Protein AF-A0A483AFR2-F1 (afdb_monomer_lite)

Radius of gyration: 16.69 Å; chains: 1; bounding box: 40×36×45 Å

Structure (mmCIF, N/CA/C/O backbone):
data_AF-A0A483AFR2-F1
#
_entry.id   AF-A0A483AFR2-F1
#
loop_
_atom_site.group_PDB
_atom_site.id
_atom_site.type_symbol
_atom_site.label_atom_id
_atom_site.label_alt_id
_atom_site.label_comp_id
_atom_site.label_asym_id
_atom_site.label_entity_id
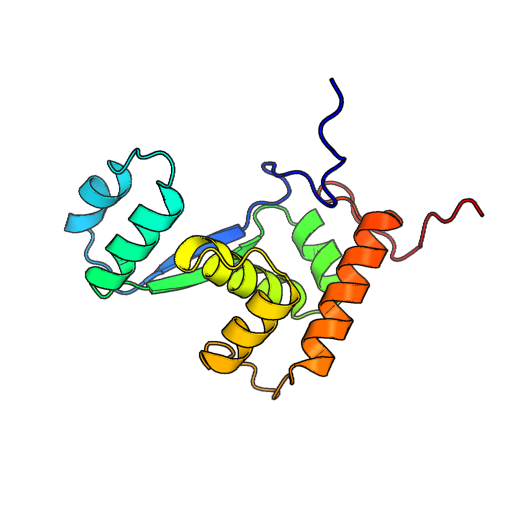_atom_site.label_seq_id
_atom_site.pdbx_PDB_ins_code
_atom_site.Cartn_x
_atom_site.Cartn_y
_atom_site.Cartn_z
_atom_site.occupancy
_atom_site.B_iso_or_equiv
_atom_site.auth_seq_id
_atom_site.auth_comp_id
_atom_site.auth_asym_id
_atom_site.auth_atom_id
_atom_site.pdbx_PDB_model_num
ATOM 1 N N . MET A 1 1 ? -7.880 23.385 -16.527 1.00 39.41 1 MET A N 1
ATOM 2 C CA . MET A 1 1 ? -7.734 23.044 -15.094 1.00 39.41 1 MET A CA 1
ATOM 3 C C . MET A 1 1 ? -6.928 21.756 -14.989 1.00 39.41 1 MET A C 1
ATOM 5 O O . MET A 1 1 ? -7.504 20.680 -14.958 1.00 39.41 1 MET A O 1
ATOM 9 N N . GLY A 1 2 ? -5.598 21.853 -15.060 1.00 33.81 2 GLY A N 1
ATOM 10 C CA . GLY A 1 2 ? -4.712 20.691 -14.982 1.00 33.81 2 GLY A CA 1
ATOM 11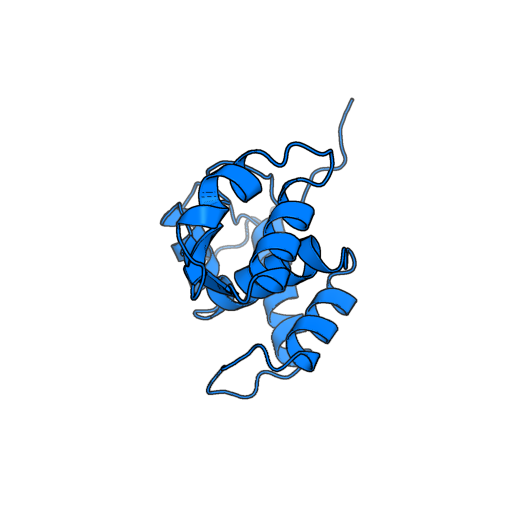 C C . GLY A 1 2 ? -4.272 20.487 -13.541 1.00 33.81 2 GLY A C 1
ATOM 12 O O . GLY A 1 2 ? -3.477 21.273 -13.030 1.00 33.81 2 GLY A O 1
ATOM 13 N N . SER A 1 3 ? -4.793 19.463 -12.867 1.00 39.00 3 SER A N 1
ATOM 14 C CA . SER A 1 3 ? -4.127 18.948 -11.670 1.00 39.00 3 SER A CA 1
ATOM 15 C C . SER A 1 3 ? -2.684 18.602 -12.039 1.00 39.00 3 SER A C 1
ATOM 17 O O . SER A 1 3 ? -2.443 18.111 -13.144 1.00 39.00 3 SER A O 1
ATOM 19 N N . LYS A 1 4 ? -1.723 18.852 -11.137 1.00 41.16 4 LYS A N 1
ATOM 20 C CA . LYS A 1 4 ? -0.347 18.371 -11.330 1.00 41.16 4 LYS A CA 1
ATOM 21 C C . LYS A 1 4 ? -0.426 16.884 -11.697 1.00 41.16 4 LYS A C 1
ATOM 23 O O . LYS A 1 4 ? -1.114 16.164 -10.970 1.00 41.16 4 LYS A O 1
ATOM 28 N N . PRO A 1 5 ? 0.192 16.436 -12.803 1.00 40.84 5 PRO A N 1
ATOM 29 C CA . PRO A 1 5 ? 0.161 15.030 -13.163 1.00 40.84 5 PRO A CA 1
ATOM 30 C C . PRO A 1 5 ? 0.675 14.221 -11.973 1.00 40.84 5 PRO A C 1
ATOM 32 O O . PRO A 1 5 ? 1.770 14.459 -11.461 1.00 40.84 5 PRO A O 1
ATOM 35 N N . THR A 1 6 ? -0.169 13.332 -11.462 1.00 55.72 6 THR A N 1
ATOM 36 C CA . THR A 1 6 ? 0.227 12.369 -10.442 1.00 55.72 6 THR A CA 1
ATOM 37 C C . THR A 1 6 ? 1.088 11.308 -11.110 1.00 55.72 6 THR A C 1
ATOM 39 O O . THR A 1 6 ? 0.739 10.830 -12.184 1.00 55.72 6 THR A O 1
ATOM 42 N N . LEU A 1 7 ? 2.213 10.951 -10.480 1.00 62.31 7 LEU A N 1
ATOM 43 C CA . LEU A 1 7 ? 3.137 9.929 -10.989 1.00 62.31 7 LEU A CA 1
ATOM 44 C C . LEU A 1 7 ? 2.388 8.634 -11.344 1.00 62.31 7 LEU A C 1
ATOM 46 O O . LEU A 1 7 ? 2.602 8.075 -12.408 1.00 62.31 7 LEU A O 1
ATOM 50 N N . LEU A 1 8 ? 1.438 8.212 -10.505 1.00 72.56 8 LEU A N 1
ATOM 51 C CA . LEU A 1 8 ? 0.543 7.092 -10.779 1.00 72.56 8 LEU A CA 1
ATOM 52 C C . LEU A 1 8 ? -0.883 7.462 -10.347 1.00 72.56 8 LEU A C 1
ATOM 54 O O . LEU A 1 8 ? -1.090 7.927 -9.225 1.00 72.56 8 LEU A O 1
ATOM 58 N N . ASN A 1 9 ? -1.866 7.276 -11.229 1.00 75.31 9 ASN A N 1
ATOM 59 C CA . ASN A 1 9 ? -3.259 7.628 -10.946 1.00 75.31 9 ASN A CA 1
ATOM 60 C C . ASN A 1 9 ? -3.951 6.538 -10.126 1.00 75.31 9 ASN A C 1
ATOM 62 O O . ASN A 1 9 ? -3.938 5.367 -10.509 1.00 75.31 9 ASN A O 1
ATOM 66 N N . ALA A 1 10 ? -4.626 6.938 -9.046 1.00 81.56 10 ALA A N 1
ATOM 67 C CA . ALA A 1 10 ? -5.479 6.034 -8.286 1.00 81.56 10 ALA A CA 1
ATOM 68 C C . ALA A 1 10 ? -6.645 5.548 -9.161 1.00 81.56 10 ALA A C 1
ATOM 70 O O . ALA A 1 10 ? -7.438 6.341 -9.668 1.00 81.56 10 ALA A O 1
ATOM 71 N N . SER A 1 11 ? -6.740 4.235 -9.342 1.00 87.62 11 SER A N 1
ATOM 72 C CA . SER A 1 11 ? -7.796 3.570 -10.104 1.00 87.62 11 SER A CA 1
ATOM 73 C C . SER A 1 11 ? -7.952 2.120 -9.639 1.00 87.62 11 SER A C 1
ATOM 75 O O . SER A 1 11 ? -7.144 1.623 -8.855 1.00 87.62 11 SER A O 1
ATOM 77 N N . GLY A 1 12 ? -8.933 1.400 -10.192 1.00 87.94 12 GLY A N 1
ATOM 78 C CA . GLY A 1 12 ? -9.036 -0.052 -9.997 1.00 87.94 12 GLY A CA 1
ATOM 79 C C . GLY A 1 12 ? -7.783 -0.821 -10.440 1.00 87.94 12 GLY A C 1
ATOM 80 O O . GLY A 1 12 ? -7.537 -1.927 -9.971 1.00 87.94 12 GLY A O 1
ATOM 81 N N . ASN A 1 13 ? -6.945 -0.231 -11.300 1.00 91.44 13 ASN A N 1
ATOM 82 C CA . ASN A 1 13 ? -5.712 -0.865 -11.760 1.00 91.44 13 ASN A CA 1
ATOM 83 C C . ASN A 1 13 ? -4.555 -0.760 -10.759 1.00 91.44 13 ASN A C 1
ATOM 85 O O . ASN A 1 13 ? -3.570 -1.477 -10.891 1.00 91.44 13 ASN A O 1
ATOM 89 N N . THR A 1 14 ? -4.686 0.080 -9.731 1.00 92.75 14 THR A N 1
ATOM 90 C CA . THR A 1 14 ? -3.658 0.312 -8.704 1.00 92.75 14 THR A CA 1
ATOM 91 C C . THR A 1 14 ? -4.083 -0.183 -7.320 1.00 92.75 14 THR A C 1
ATOM 93 O O . THR A 1 14 ? -3.521 0.246 -6.315 1.00 92.75 14 THR A O 1
ATOM 96 N N . ASN A 1 15 ? -5.106 -1.036 -7.238 1.00 94.75 15 ASN A N 1
ATOM 97 C CA . ASN A 1 15 ? -5.682 -1.472 -5.969 1.00 94.75 15 ASN A CA 1
ATOM 98 C C . ASN A 1 15 ? -4.848 -2.561 -5.278 1.00 94.75 15 ASN A C 1
ATOM 100 O O . ASN A 1 15 ? -4.470 -3.567 -5.882 1.00 94.75 15 ASN A O 1
ATOM 104 N N . PHE A 1 16 ? -4.633 -2.376 -3.973 1.00 96.44 16 PHE A N 1
ATOM 105 C CA . PHE A 1 16 ? -4.012 -3.347 -3.072 1.00 96.44 16 PHE A CA 1
ATOM 106 C C . PHE A 1 16 ? -5.079 -3.934 -2.151 1.00 96.44 16 PHE A C 1
ATOM 108 O O . PHE A 1 16 ? -5.858 -3.202 -1.540 1.00 96.44 16 PHE A O 1
ATOM 115 N N . ILE A 1 17 ? -5.104 -5.259 -2.047 1.00 97.12 17 ILE A N 1
ATOM 116 C CA . ILE A 1 17 ? -6.067 -6.009 -1.247 1.00 97.12 17 ILE A CA 1
ATOM 117 C C . ILE A 1 17 ? -5.371 -6.495 0.020 1.00 97.12 17 ILE A C 1
ATOM 119 O O . ILE A 1 17 ? -4.331 -7.158 -0.033 1.00 97.12 17 ILE A O 1
ATOM 123 N N . PHE A 1 18 ? -5.995 -6.204 1.158 1.00 96.75 18 PHE A N 1
ATOM 124 C CA . PHE A 1 18 ? -5.552 -6.621 2.482 1.00 96.75 18 PHE A CA 1
ATOM 125 C C . PHE A 1 18 ? -6.609 -7.521 3.123 1.00 96.75 18 PHE A C 1
ATOM 127 O O . PHE A 1 18 ? -7.810 -7.305 2.955 1.00 96.75 18 PHE A O 1
ATOM 134 N N . LYS A 1 19 ? -6.162 -8.525 3.875 1.00 96.56 19 LYS A N 1
ATOM 135 C CA . LYS A 1 19 ? -7.009 -9.335 4.753 1.00 96.56 19 LYS A CA 1
ATOM 136 C C . LYS A 1 19 ? -7.031 -8.713 6.141 1.00 96.56 19 LYS A C 1
ATOM 138 O O . LYS A 1 19 ? -5.981 -8.369 6.678 1.00 96.56 19 LYS A O 1
ATOM 143 N N . VAL A 1 20 ? -8.214 -8.642 6.741 1.00 95.75 20 VAL A N 1
ATOM 144 C CA . VAL A 1 20 ? -8.346 -8.335 8.167 1.00 95.75 20 VAL A CA 1
ATOM 145 C C . VAL A 1 20 ? -8.130 -9.625 8.958 1.00 95.75 20 VAL A C 1
ATOM 147 O O . VAL A 1 20 ? -8.777 -10.637 8.684 1.00 95.75 20 VAL A O 1
ATOM 150 N N . LYS A 1 21 ? -7.205 -9.605 9.916 1.00 95.56 21 LYS A N 1
ATOM 151 C CA . LYS A 1 21 ? -6.883 -10.730 10.805 1.00 95.56 21 LYS A CA 1
ATOM 152 C C . LYS A 1 21 ? -7.289 -10.408 12.233 1.00 95.56 21 LYS A C 1
ATOM 154 O O . LYS A 1 21 ? -7.338 -9.240 12.601 1.00 95.56 21 LYS A O 1
ATOM 159 N N . ASN A 1 22 ? -7.560 -11.447 13.023 1.00 95.69 22 ASN A N 1
ATOM 160 C CA . ASN A 1 22 ? -7.810 -11.357 14.467 1.00 95.69 22 ASN A CA 1
ATOM 161 C C . ASN A 1 22 ? -8.931 -10.378 14.867 1.00 95.69 22 ASN A C 1
ATOM 163 O O . ASN A 1 22 ? -8.902 -9.812 15.954 1.00 95.69 22 ASN A O 1
ATOM 167 N N . LEU A 1 23 ? -9.927 -10.181 13.997 1.00 96.25 23 LEU A N 1
ATOM 168 C CA . LEU A 1 23 ? -11.066 -9.305 14.257 1.00 96.25 23 LEU A CA 1
ATOM 169 C C . LEU A 1 23 ? -12.363 -10.127 14.349 1.00 96.25 23 LEU A C 1
ATOM 171 O O . LEU A 1 23 ? -12.732 -10.780 13.370 1.00 96.25 23 LEU A O 1
ATOM 175 N N . PRO A 1 24 ? -13.090 -10.077 15.479 1.00 94.12 24 PRO A N 1
ATOM 176 C CA . PRO A 1 24 ? -14.405 -10.702 15.592 1.00 94.12 24 PRO A CA 1
ATOM 177 C C . PRO A 1 24 ? -15.417 -10.114 14.596 1.00 94.12 24 PRO A C 1
ATOM 179 O O . PRO A 1 24 ? -15.552 -8.893 14.488 1.00 94.12 24 PRO A O 1
ATOM 182 N N . SER A 1 25 ? -16.188 -10.975 13.923 1.00 93.75 25 SER A N 1
ATOM 183 C CA . SER A 1 25 ? -17.145 -10.577 12.874 1.00 93.75 25 SER A CA 1
ATOM 184 C C . SER A 1 25 ? -18.217 -9.589 13.346 1.00 93.75 25 SER A C 1
ATOM 186 O O . SER A 1 25 ? -18.666 -8.762 12.558 1.00 93.75 25 SER A O 1
ATOM 188 N N . LYS A 1 26 ? -18.571 -9.606 14.639 1.00 96.44 26 LYS A N 1
ATOM 189 C CA . LYS A 1 26 ? -19.536 -8.672 15.249 1.00 96.44 26 LYS A CA 1
ATOM 190 C C . LYS A 1 26 ? -19.180 -7.186 15.080 1.00 96.44 26 LYS A C 1
ATOM 192 O O . LYS A 1 26 ? -20.052 -6.345 15.234 1.00 96.44 26 LYS A O 1
ATOM 197 N N . TYR A 1 27 ? -17.917 -6.860 14.789 1.00 96.69 27 TYR A N 1
ATOM 198 C CA . TYR A 1 27 ? -17.464 -5.479 14.589 1.00 96.69 27 TYR A CA 1
ATOM 199 C C . TYR A 1 27 ? -17.476 -5.027 13.120 1.00 96.69 27 TYR A C 1
ATOM 201 O O . TYR A 1 27 ? -17.217 -3.855 12.848 1.00 96.69 27 TYR A O 1
ATOM 209 N N . LEU A 1 28 ? -17.745 -5.925 12.163 1.00 95.00 28 LEU A N 1
ATOM 210 C CA . LEU A 1 28 ? -17.627 -5.621 10.732 1.00 95.00 28 LEU A CA 1
ATOM 211 C C . LEU A 1 28 ? -18.589 -4.516 10.291 1.00 95.00 28 LEU A C 1
ATOM 213 O O . LEU A 1 28 ? -18.157 -3.583 9.617 1.00 95.00 28 LEU A O 1
ATOM 217 N N . ASP A 1 29 ? -19.857 -4.589 10.696 1.00 97.06 29 ASP A N 1
ATOM 218 C CA . ASP A 1 29 ? -20.868 -3.605 10.296 1.00 97.06 29 ASP A CA 1
ATOM 219 C C . ASP A 1 29 ? -20.566 -2.221 10.877 1.00 97.06 29 ASP A C 1
ATOM 221 O O . ASP A 1 29 ? -20.607 -1.227 10.153 1.00 97.06 29 ASP A O 1
ATOM 225 N N . GLU A 1 30 ? -20.156 -2.154 12.149 1.00 97.12 30 GLU A N 1
ATOM 226 C CA . GLU A 1 30 ? -19.744 -0.905 12.804 1.00 97.12 30 GLU A CA 1
ATOM 227 C C . GLU A 1 30 ? -18.564 -0.250 12.069 1.00 97.12 30 GLU A C 1
ATOM 229 O O . GLU A 1 30 ? -18.587 0.948 11.784 1.00 97.12 30 GLU A O 1
ATOM 234 N N . ILE A 1 31 ? -17.537 -1.030 11.718 1.00 97.75 31 ILE A N 1
ATOM 235 C CA . ILE A 1 31 ? -16.370 -0.525 10.984 1.00 97.75 31 ILE A CA 1
ATOM 236 C C . ILE A 1 31 ? -16.776 -0.082 9.571 1.00 97.75 31 ILE A C 1
ATOM 238 O O . ILE A 1 31 ? -16.380 0.992 9.114 1.00 97.75 31 ILE A O 1
ATOM 242 N N . ASN A 1 32 ? -17.585 -0.876 8.867 1.00 96.81 32 ASN A N 1
ATOM 243 C CA . ASN A 1 32 ? -18.020 -0.571 7.504 1.00 96.81 32 ASN A CA 1
ATOM 244 C C . ASN A 1 32 ? -18.953 0.643 7.427 1.00 96.81 32 ASN A C 1
ATOM 246 O O . ASN A 1 32 ? -18.957 1.328 6.400 1.00 96.81 32 ASN A O 1
ATOM 250 N N . ALA A 1 33 ? -19.673 0.954 8.505 1.00 97.94 33 ALA A N 1
ATOM 251 C CA . ALA A 1 33 ? -20.513 2.140 8.617 1.00 97.94 33 ALA A CA 1
ATOM 252 C C . ALA A 1 33 ? -19.712 3.454 8.724 1.00 97.94 33 ALA A C 1
ATOM 254 O O . ALA A 1 33 ? -20.257 4.527 8.465 1.00 97.94 33 ALA A O 1
ATOM 255 N N . ILE A 1 34 ? -18.411 3.409 9.046 1.00 98.19 34 ILE A N 1
ATOM 256 C CA . ILE A 1 34 ? -17.563 4.608 9.130 1.00 98.19 34 ILE A CA 1
ATOM 257 C C . ILE A 1 34 ? -17.483 5.293 7.755 1.00 98.19 34 ILE A C 1
ATOM 259 O O . ILE A 1 34 ? -16.898 4.749 6.809 1.00 98.19 34 ILE A O 1
ATOM 263 N N . ASN A 1 35 ? -18.032 6.509 7.659 1.00 97.56 35 ASN A N 1
ATOM 264 C CA . ASN A 1 35 ? -18.120 7.306 6.430 1.00 97.56 35 ASN A CA 1
ATOM 265 C C . ASN A 1 35 ? -17.665 8.765 6.638 1.00 97.56 35 ASN A C 1
ATOM 267 O O . ASN A 1 35 ? -18.400 9.717 6.390 1.00 97.56 35 ASN A O 1
ATOM 271 N N . THR A 1 36 ? -16.442 8.946 7.132 1.00 96.62 36 THR A N 1
ATOM 272 C CA . THR A 1 36 ? -15.816 10.264 7.320 1.00 96.62 36 THR A CA 1
ATOM 273 C C . THR A 1 36 ? -14.977 10.668 6.100 1.00 96.62 36 THR A C 1
ATOM 275 O O . THR A 1 36 ? -14.687 9.856 5.214 1.00 96.62 36 THR A O 1
ATOM 278 N N . ARG A 1 37 ? -14.476 11.914 6.080 1.00 95.06 37 ARG A N 1
ATOM 279 C CA . ARG A 1 37 ? -13.503 12.373 5.066 1.00 95.06 37 ARG A CA 1
ATOM 280 C C . ARG A 1 37 ? -12.231 11.515 5.036 1.00 95.06 37 ARG A C 1
ATOM 282 O O . ARG A 1 37 ? -11.580 11.407 4.001 1.00 95.06 37 ARG A O 1
ATOM 289 N N . THR A 1 38 ? -11.872 10.904 6.163 1.00 93.06 38 THR A N 1
ATOM 290 C CA . THR A 1 38 ? -10.688 10.056 6.332 1.00 93.06 38 THR A CA 1
ATOM 291 C C . THR A 1 38 ? -11.035 8.582 6.507 1.00 93.06 38 THR A C 1
ATOM 293 O O . THR A 1 38 ? -10.184 7.839 6.982 1.00 93.06 38 THR A O 1
ATOM 296 N N . LYS A 1 39 ? -12.219 8.135 6.056 1.00 95.12 39 LYS A N 1
ATOM 297 C CA . LYS A 1 39 ? -12.802 6.808 6.337 1.00 95.12 39 LYS A CA 1
ATOM 298 C C . LYS A 1 39 ? -11.832 5.626 6.337 1.00 95.12 39 LYS A C 1
ATOM 300 O O . LYS A 1 39 ? -11.941 4.771 7.200 1.00 95.12 39 LYS A O 1
ATOM 305 N N . LEU A 1 40 ? -10.881 5.560 5.401 1.00 92.94 40 LEU A N 1
ATOM 306 C CA . LEU A 1 40 ? -9.895 4.475 5.365 1.00 92.94 40 LEU A CA 1
ATOM 307 C C . LEU A 1 40 ? -9.011 4.458 6.615 1.00 92.94 40 LEU A C 1
ATOM 309 O O . LEU A 1 40 ? -8.860 3.411 7.227 1.00 92.94 40 LEU A O 1
ATOM 313 N N . LYS A 1 41 ? -8.486 5.616 7.027 1.00 93.69 41 LYS A N 1
ATOM 314 C CA . LYS A 1 41 ? -7.704 5.745 8.260 1.00 93.69 41 LYS A CA 1
ATOM 315 C C . LYS A 1 41 ? -8.536 5.320 9.464 1.00 93.69 41 LYS A C 1
ATOM 317 O O . LYS A 1 41 ? -8.112 4.465 10.228 1.00 93.69 41 LYS A O 1
ATOM 322 N N . ASP A 1 42 ? -9.732 5.880 9.582 1.00 96.38 42 ASP A N 1
ATOM 323 C CA . ASP A 1 42 ? -10.611 5.668 10.729 1.00 96.38 42 ASP A CA 1
ATOM 324 C C . ASP A 1 42 ? -11.015 4.186 10.859 1.00 96.38 42 ASP A C 1
ATOM 326 O O . ASP A 1 42 ? -11.026 3.633 11.958 1.00 96.38 42 ASP A O 1
ATOM 330 N N . ARG A 1 43 ? -11.267 3.509 9.728 1.00 97.38 43 ARG A N 1
ATOM 331 C CA . ARG A 1 43 ? -11.514 2.060 9.679 1.00 97.38 43 ARG A CA 1
ATOM 332 C C . ARG A 1 43 ? -10.295 1.256 10.117 1.00 97.38 43 ARG A C 1
ATOM 334 O O . ARG A 1 43 ? -10.442 0.356 10.936 1.00 97.38 43 ARG A O 1
ATOM 341 N N . ILE A 1 44 ? -9.105 1.582 9.608 1.00 95.56 44 ILE A N 1
ATOM 342 C CA . ILE A 1 44 ? -7.860 0.884 9.969 1.00 95.56 44 ILE A CA 1
ATOM 343 C C . ILE A 1 44 ? -7.560 1.054 11.463 1.00 95.56 44 ILE A C 1
ATOM 345 O O . ILE A 1 44 ? -7.305 0.072 12.154 1.00 95.56 44 ILE A O 1
ATOM 349 N N . GLU A 1 45 ? -7.664 2.273 11.992 1.00 95.06 45 GLU A N 1
ATOM 350 C CA . GLU A 1 45 ? -7.475 2.528 13.422 1.00 95.06 45 GLU A CA 1
ATOM 351 C C . GLU A 1 45 ? -8.482 1.763 14.280 1.00 95.06 45 GLU A C 1
ATOM 353 O O . GLU A 1 45 ? -8.117 1.237 15.331 1.00 95.06 45 GLU A O 1
ATOM 358 N N . LYS A 1 46 ? -9.750 1.687 13.856 1.00 97.12 46 LYS A N 1
ATOM 359 C CA . LYS A 1 46 ? -10.774 0.929 14.579 1.00 97.12 46 LYS A CA 1
ATOM 360 C C . LYS A 1 46 ? -10.476 -0.572 14.571 1.00 97.12 46 LYS A C 1
ATOM 362 O O . LYS A 1 46 ? -10.611 -1.198 15.618 1.00 97.12 46 LYS A O 1
ATOM 367 N N . ILE A 1 47 ? -10.019 -1.126 13.442 1.00 97.19 47 ILE A N 1
ATOM 368 C CA . ILE A 1 47 ? -9.550 -2.519 13.347 1.00 97.19 47 ILE A CA 1
ATOM 369 C C . ILE A 1 47 ? -8.435 -2.763 14.373 1.00 97.19 47 ILE A C 1
ATOM 371 O O . ILE A 1 47 ? -8.548 -3.691 15.171 1.00 97.19 47 ILE A O 1
ATOM 375 N N . TYR A 1 48 ? -7.412 -1.902 14.412 1.00 94.62 48 TYR A N 1
ATOM 376 C CA . TYR A 1 48 ? -6.273 -2.049 15.328 1.00 94.62 48 TYR A CA 1
ATOM 377 C C . TYR A 1 48 ? -6.668 -1.895 16.802 1.00 94.62 48 TYR A C 1
ATOM 379 O O . TYR A 1 48 ? -6.248 -2.688 17.641 1.00 94.62 48 TYR A O 1
ATOM 387 N N . LYS A 1 49 ? -7.537 -0.929 17.128 1.00 96.00 49 LYS A N 1
ATOM 388 C CA . LYS A 1 49 ? -8.069 -0.729 18.491 1.00 96.00 49 LYS A CA 1
ATOM 389 C C . LYS A 1 49 ? -8.847 -1.938 19.014 1.00 96.00 49 LYS A C 1
ATOM 391 O O . LYS A 1 49 ? -8.904 -2.143 20.220 1.00 96.00 49 LYS A O 1
ATOM 396 N N . LEU A 1 50 ? -9.448 -2.722 18.121 1.00 96.75 50 LEU A N 1
ATOM 397 C CA . LEU A 1 50 ? -10.189 -3.941 18.453 1.00 96.75 50 LEU A CA 1
ATOM 398 C C . LEU A 1 50 ? -9.311 -5.206 18.429 1.00 96.75 50 LEU A C 1
ATOM 400 O O . LEU A 1 50 ? -9.842 -6.312 18.486 1.00 96.75 50 LEU A O 1
ATOM 404 N N . GLY A 1 51 ? -7.984 -5.053 18.338 1.00 94.44 51 GLY A N 1
ATOM 405 C CA . GLY A 1 51 ? -7.024 -6.161 18.302 1.00 94.44 51 GLY A CA 1
ATOM 406 C C . GLY A 1 51 ? -6.876 -6.831 16.933 1.00 94.44 51 GLY A C 1
ATOM 407 O O . GLY A 1 51 ? -6.126 -7.798 16.801 1.00 94.44 51 GLY A O 1
ATOM 408 N N . GLY A 1 52 ? -7.566 -6.320 15.910 1.00 96.00 52 GLY A N 1
ATOM 409 C CA . GLY A 1 52 ? -7.413 -6.782 14.540 1.00 96.00 52 GLY A CA 1
ATOM 410 C C . GLY A 1 52 ? -6.143 -6.241 13.882 1.00 96.00 52 GLY A C 1
ATOM 411 O O . GLY A 1 52 ? -5.541 -5.274 14.339 1.00 96.00 52 GLY A O 1
ATOM 412 N N . GLY A 1 53 ? -5.753 -6.842 12.763 1.00 93.81 53 GLY A N 1
ATOM 413 C CA . GLY A 1 53 ? -4.600 -6.423 11.964 1.00 93.81 53 GLY A CA 1
ATOM 414 C C . GLY A 1 53 ? -4.891 -6.465 10.470 1.00 93.81 53 GLY A C 1
ATOM 415 O O . GLY A 1 53 ? -5.841 -7.120 10.037 1.00 93.81 53 GLY A O 1
ATOM 416 N N . LEU A 1 54 ? -4.067 -5.776 9.680 1.00 94.31 54 LEU A N 1
ATOM 417 C CA . LEU A 1 54 ? -4.080 -5.880 8.225 1.00 94.31 54 LEU A CA 1
ATOM 418 C C . LEU A 1 54 ? -2.893 -6.709 7.752 1.00 94.31 54 LEU A C 1
ATOM 420 O O . LEU A 1 54 ? -1.753 -6.442 8.117 1.00 94.31 54 LEU A O 1
ATOM 424 N N . GLU A 1 55 ? -3.174 -7.682 6.897 1.00 93.94 55 GLU A N 1
ATOM 425 C CA . GLU A 1 55 ? -2.174 -8.505 6.226 1.00 93.94 55 GLU A CA 1
ATOM 426 C C . GLU A 1 55 ? -2.291 -8.278 4.721 1.00 93.94 55 GLU A C 1
ATOM 428 O O . GLU A 1 55 ? -3.384 -8.404 4.158 1.00 93.94 55 GLU A O 1
ATOM 433 N N . PHE A 1 56 ? -1.188 -7.926 4.060 1.00 95.12 56 PHE A N 1
ATOM 434 C CA . PHE A 1 56 ? -1.184 -7.814 2.605 1.00 95.12 56 PHE A CA 1
ATOM 435 C C . PHE A 1 56 ? -1.534 -9.167 1.979 1.00 95.12 56 PHE A C 1
ATOM 437 O O . PHE A 1 56 ? -0.971 -10.195 2.343 1.00 95.12 56 PHE A O 1
ATOM 444 N N . PHE A 1 57 ? -2.495 -9.169 1.052 1.00 96.50 57 PHE A N 1
ATOM 445 C CA . PHE A 1 57 ? -2.926 -10.389 0.378 1.00 96.50 57 PHE A CA 1
ATOM 446 C C . PHE A 1 57 ? -2.459 -10.431 -1.071 1.00 96.50 57 PHE A C 1
ATOM 448 O O . PHE A 1 57 ? -1.780 -11.375 -1.468 1.00 96.50 57 PHE A O 1
ATOM 455 N N . LYS A 1 58 ? -2.852 -9.437 -1.872 1.00 96.75 58 LYS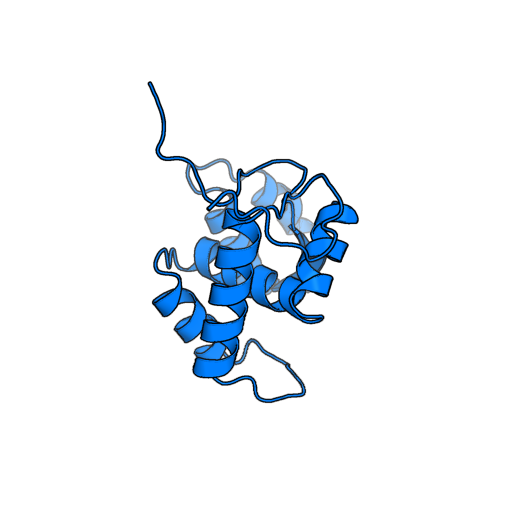 A N 1
ATOM 456 C CA . LYS A 1 58 ? -2.465 -9.342 -3.282 1.00 96.75 58 LYS A CA 1
ATOM 457 C C . LYS A 1 58 ? -2.731 -7.954 -3.847 1.00 96.75 58 LYS A C 1
ATOM 459 O O . LYS A 1 58 ? -3.475 -7.165 -3.273 1.00 96.75 58 LYS A O 1
ATOM 464 N N . ILE A 1 59 ? -2.175 -7.694 -5.021 1.00 97.25 59 ILE A N 1
ATOM 465 C CA . ILE A 1 59 ? -2.612 -6.598 -5.889 1.00 97.25 59 ILE A CA 1
ATOM 466 C C . ILE A 1 59 ? -3.804 -7.098 -6.712 1.00 97.25 59 ILE A C 1
ATOM 468 O O . ILE A 1 59 ? -3.837 -8.265 -7.099 1.00 97.25 59 ILE A O 1
ATOM 472 N N . GLU A 1 60 ? -4.804 -6.245 -6.936 1.00 96.19 60 GLU A N 1
ATOM 473 C CA . GLU A 1 60 ? -6.039 -6.632 -7.631 1.00 96.19 60 GLU A CA 1
ATOM 474 C C . GLU A 1 60 ? -5.802 -6.984 -9.106 1.00 96.19 60 GLU A C 1
ATOM 476 O O . GLU A 1 60 ? -6.394 -7.937 -9.610 1.00 96.19 60 GLU A O 1
ATOM 481 N N . ARG A 1 61 ? -4.928 -6.238 -9.795 1.00 96.62 61 ARG A N 1
ATOM 482 C CA . ARG A 1 61 ? -4.571 -6.485 -11.198 1.00 96.62 61 ARG A CA 1
ATOM 483 C C . ARG A 1 61 ? -3.234 -7.197 -11.341 1.00 96.62 61 ARG A C 1
ATOM 485 O O . ARG A 1 61 ? -2.209 -6.712 -10.862 1.00 96.62 61 ARG A O 1
ATOM 492 N N . ASP A 1 62 ? -3.237 -8.268 -12.127 1.00 96.81 62 ASP A N 1
ATOM 493 C CA . ASP A 1 62 ? -2.032 -9.039 -12.440 1.00 96.81 62 ASP A CA 1
ATOM 494 C C . ASP A 1 62 ? -0.995 -8.229 -13.227 1.00 96.81 62 ASP A C 1
ATOM 496 O O . ASP A 1 62 ? 0.200 -8.440 -13.052 1.00 96.81 62 ASP A O 1
ATOM 500 N N . THR A 1 63 ? -1.419 -7.269 -14.057 1.00 96.81 63 THR A N 1
ATOM 501 C CA . THR A 1 63 ? -0.506 -6.369 -14.785 1.00 96.81 63 THR A CA 1
ATOM 502 C C . THR A 1 63 ? 0.291 -5.486 -13.834 1.00 96.81 63 THR A C 1
ATOM 504 O O . THR A 1 63 ? 1.511 -5.420 -13.935 1.00 96.81 63 THR A O 1
ATOM 507 N N . MET A 1 64 ? -0.381 -4.863 -12.864 1.00 96.81 64 MET A N 1
ATOM 508 C CA . MET A 1 64 ? 0.266 -4.035 -11.848 1.00 96.81 64 MET A CA 1
ATOM 509 C C . MET A 1 64 ? 1.190 -4.875 -10.963 1.00 96.81 64 MET A C 1
ATOM 511 O O . MET A 1 64 ? 2.307 -4.453 -10.669 1.00 96.81 64 MET A O 1
ATOM 515 N N . ARG A 1 65 ? 0.753 -6.085 -10.582 1.00 97.38 65 ARG A N 1
ATOM 516 C CA . ARG A 1 65 ? 1.582 -7.049 -9.847 1.00 97.38 65 ARG A CA 1
ATOM 517 C C . ARG A 1 65 ? 2.856 -7.387 -10.618 1.00 97.38 65 ARG A C 1
ATOM 519 O O . ARG A 1 65 ? 3.943 -7.172 -10.093 1.00 97.38 65 ARG A O 1
ATOM 526 N N . TYR A 1 66 ? 2.705 -7.834 -11.863 1.00 97.56 66 TYR A N 1
ATOM 527 C CA . TYR A 1 66 ? 3.808 -8.190 -12.752 1.00 97.56 66 TYR A CA 1
ATOM 528 C C . TYR A 1 66 ? 4.793 -7.032 -12.918 1.00 97.56 66 TYR A C 1
ATOM 530 O O . TYR A 1 66 ? 5.994 -7.224 -12.764 1.00 97.56 66 TYR A O 1
ATOM 538 N N . ASN A 1 67 ? 4.300 -5.818 -13.172 1.00 97.00 67 ASN A N 1
ATOM 539 C CA . ASN A 1 67 ? 5.175 -4.674 -13.393 1.00 97.00 67 ASN A CA 1
ATOM 540 C C . ASN A 1 67 ? 5.967 -4.298 -12.134 1.00 97.00 67 ASN A C 1
ATOM 542 O O . ASN A 1 67 ? 7.139 -3.946 -12.239 1.00 97.00 67 ASN A O 1
ATOM 546 N N . LEU A 1 68 ? 5.350 -4.359 -10.946 1.00 96.94 68 LEU A N 1
ATOM 547 C CA . LEU A 1 68 ? 6.068 -4.125 -9.691 1.00 96.94 68 LEU A CA 1
ATOM 548 C C . LEU A 1 68 ? 7.134 -5.201 -9.453 1.00 96.94 68 LEU A C 1
ATOM 550 O O . LEU A 1 68 ? 8.262 -4.858 -9.111 1.00 96.94 68 LEU A O 1
ATOM 554 N N . GLU A 1 69 ? 6.799 -6.471 -9.686 1.00 96.62 69 GLU A N 1
ATOM 555 C CA . GLU A 1 69 ? 7.733 -7.596 -9.540 1.00 96.62 69 GLU A CA 1
ATOM 556 C C . GLU A 1 69 ? 8.887 -7.554 -10.546 1.00 96.62 69 GLU A C 1
ATOM 558 O O . GLU A 1 69 ? 9.984 -8.010 -10.232 1.00 96.62 69 GLU A O 1
ATOM 563 N N . LEU A 1 70 ? 8.668 -6.964 -11.726 1.00 96.00 70 LEU A N 1
ATOM 564 C CA . LEU A 1 70 ? 9.716 -6.740 -12.720 1.00 96.00 70 LEU A CA 1
ATOM 565 C C . LEU A 1 70 ? 10.762 -5.715 -12.244 1.00 96.00 70 LEU A C 1
ATOM 567 O O . LEU A 1 70 ? 11.927 -5.821 -12.618 1.00 96.00 70 LEU A O 1
ATOM 571 N N . ILE A 1 71 ? 10.371 -4.738 -11.415 1.00 94.50 71 ILE A N 1
ATOM 572 C CA . ILE A 1 71 ? 11.314 -3.798 -10.782 1.00 94.50 71 ILE A CA 1
ATOM 573 C C . ILE A 1 71 ? 12.094 -4.496 -9.666 1.00 94.50 71 ILE A C 1
ATOM 575 O O . ILE A 1 71 ? 13.312 -4.347 -9.572 1.00 94.50 71 ILE A O 1
ATOM 579 N N . ASP A 1 72 ? 11.377 -5.198 -8.790 1.00 93.69 72 ASP A N 1
ATOM 580 C CA . ASP A 1 72 ? 11.922 -5.976 -7.680 1.00 93.69 72 ASP A CA 1
ATOM 581 C C . ASP A 1 72 ? 10.850 -6.961 -7.196 1.00 93.69 72 ASP A C 1
ATOM 583 O O . ASP A 1 72 ? 9.699 -6.572 -6.986 1.00 93.69 72 ASP A O 1
ATOM 587 N N . SER A 1 73 ? 11.212 -8.223 -6.960 1.00 93.44 73 SER A N 1
ATOM 588 C CA . SER A 1 73 ? 10.248 -9.258 -6.560 1.00 93.44 73 SER A CA 1
ATOM 589 C C . SER A 1 73 ? 9.497 -8.924 -5.265 1.00 93.44 73 SER A C 1
ATOM 591 O O . SER A 1 73 ? 8.359 -9.352 -5.088 1.00 93.44 73 SER A O 1
ATOM 593 N N . ASN A 1 74 ? 10.099 -8.137 -4.366 1.00 91.50 74 ASN A N 1
ATOM 594 C CA . ASN A 1 74 ? 9.489 -7.733 -3.098 1.00 91.50 74 ASN A CA 1
ATOM 595 C C . ASN A 1 74 ? 8.721 -6.405 -3.198 1.00 91.50 74 ASN A C 1
ATOM 597 O O . ASN A 1 74 ? 8.106 -5.979 -2.220 1.00 91.50 74 ASN A O 1
ATOM 601 N N . MET A 1 75 ? 8.716 -5.740 -4.358 1.00 95.00 75 MET A N 1
ATOM 602 C CA . MET A 1 75 ? 8.085 -4.428 -4.529 1.00 95.00 75 MET A CA 1
ATOM 603 C C . MET A 1 75 ? 6.596 -4.396 -4.135 1.00 95.00 75 MET A C 1
ATOM 605 O O . MET A 1 75 ? 6.198 -3.436 -3.472 1.00 95.00 75 MET A O 1
ATOM 609 N N . PRO A 1 76 ? 5.757 -5.411 -4.442 1.00 95.50 76 PRO A N 1
ATOM 610 C CA . PRO A 1 76 ? 4.379 -5.452 -3.943 1.00 95.50 76 PRO A CA 1
ATOM 611 C C . PRO A 1 76 ? 4.272 -5.349 -2.415 1.00 95.50 76 PRO A C 1
ATOM 613 O O . PRO A 1 76 ? 3.433 -4.611 -1.901 1.00 95.50 76 PRO A O 1
ATOM 616 N N . GLU A 1 77 ? 5.142 -6.054 -1.692 1.00 93.31 77 GLU A N 1
ATOM 617 C CA . GLU A 1 77 ? 5.170 -6.076 -0.227 1.00 93.31 77 GLU A CA 1
ATOM 618 C C . GLU A 1 77 ? 5.698 -4.754 0.350 1.00 93.31 77 GLU A C 1
ATOM 620 O O . GLU A 1 77 ? 5.183 -4.247 1.346 1.00 93.31 77 GLU A O 1
ATOM 625 N N . ILE A 1 78 ? 6.700 -4.154 -0.296 1.00 92.62 78 ILE A N 1
ATOM 626 C CA . ILE A 1 78 ? 7.235 -2.844 0.096 1.00 92.62 78 ILE A CA 1
ATOM 627 C C . ILE A 1 78 ? 6.145 -1.772 -0.035 1.00 92.62 78 ILE A C 1
ATOM 629 O O . ILE A 1 78 ? 5.870 -1.036 0.916 1.00 92.62 78 ILE A O 1
ATOM 633 N N . ILE A 1 79 ? 5.476 -1.705 -1.190 1.00 94.88 79 ILE A N 1
ATOM 634 C CA . ILE A 1 79 ? 4.437 -0.701 -1.445 1.00 94.88 79 ILE A CA 1
ATOM 635 C C . ILE A 1 79 ? 3.221 -0.913 -0.540 1.00 94.88 79 ILE A C 1
ATOM 637 O O . ILE A 1 79 ? 2.650 0.067 -0.061 1.00 94.88 79 ILE A O 1
ATOM 641 N N . SER A 1 80 ? 2.848 -2.160 -0.235 1.00 94.56 80 SER A N 1
ATOM 642 C CA . SER A 1 80 ? 1.735 -2.440 0.680 1.00 94.56 80 SER A CA 1
ATOM 643 C C . SER A 1 80 ? 1.976 -1.837 2.074 1.00 94.56 80 SER A C 1
ATOM 645 O O . SER A 1 80 ? 1.079 -1.202 2.637 1.00 94.56 80 SER A O 1
ATOM 647 N N . LYS A 1 81 ? 3.206 -1.935 2.594 1.00 92.00 81 LYS A N 1
ATOM 648 C CA . LYS A 1 81 ? 3.610 -1.351 3.883 1.00 92.00 81 LYS A CA 1
ATOM 649 C C . LYS A 1 81 ? 3.629 0.167 3.844 1.00 92.00 81 LYS A C 1
ATOM 651 O O . LYS A 1 81 ? 3.082 0.802 4.744 1.00 92.00 81 LYS A O 1
ATOM 656 N N . MET A 1 82 ? 4.180 0.746 2.778 1.00 92.94 82 MET A N 1
ATOM 657 C CA . MET A 1 82 ? 4.185 2.198 2.592 1.00 92.94 82 MET A CA 1
ATOM 658 C C . MET A 1 82 ? 2.765 2.779 2.513 1.00 92.94 82 MET A C 1
ATOM 660 O O . MET A 1 82 ? 2.509 3.865 3.039 1.00 92.94 82 MET A O 1
ATOM 664 N N . LEU A 1 83 ? 1.824 2.054 1.895 1.00 93.44 83 LEU A N 1
ATOM 665 C CA . LEU A 1 83 ? 0.411 2.434 1.848 1.00 93.44 83 LEU A CA 1
ATOM 666 C C . LEU A 1 83 ? -0.225 2.419 3.242 1.00 93.44 83 LEU A C 1
ATOM 668 O O . LEU A 1 83 ? -0.879 3.397 3.608 1.00 93.44 83 LEU A O 1
ATOM 672 N N . ILE A 1 84 ? -0.025 1.353 4.027 1.00 92.00 84 ILE A N 1
ATOM 673 C CA . ILE A 1 84 ? -0.524 1.286 5.413 1.00 92.00 84 ILE A CA 1
ATOM 674 C C . ILE A 1 84 ? 0.027 2.465 6.223 1.00 92.00 84 ILE A C 1
ATOM 676 O O . ILE A 1 84 ? -0.746 3.191 6.850 1.00 92.00 84 ILE A O 1
ATOM 680 N N . GLU A 1 85 ? 1.337 2.697 6.149 1.00 91.38 85 GLU A N 1
ATOM 681 C CA . GLU A 1 85 ? 2.027 3.790 6.834 1.00 91.38 85 GLU A CA 1
ATOM 682 C C . GLU A 1 85 ? 1.432 5.161 6.461 1.00 91.38 85 GLU A C 1
ATOM 684 O O . GLU A 1 85 ? 1.040 5.945 7.330 1.00 91.38 85 GLU A O 1
ATOM 689 N N . PHE A 1 86 ? 1.215 5.418 5.167 1.00 91.50 86 PHE A N 1
ATOM 690 C CA . PHE A 1 86 ? 0.572 6.648 4.704 1.00 91.50 86 PHE A CA 1
ATOM 691 C C . PHE A 1 86 ? -0.859 6.810 5.238 1.00 91.50 86 PHE A C 1
ATOM 693 O O . PHE A 1 86 ? -1.245 7.904 5.662 1.00 91.50 86 PHE A O 1
ATOM 700 N N . PHE A 1 87 ? -1.683 5.759 5.204 1.00 90.50 87 PHE A N 1
ATOM 701 C CA . PHE A 1 87 ? -3.083 5.875 5.617 1.00 90.50 87 PHE A CA 1
ATOM 702 C C . PHE A 1 87 ? -3.240 6.043 7.128 1.00 90.50 87 PHE A C 1
ATOM 704 O O . PHE A 1 87 ? -4.083 6.839 7.547 1.00 90.50 87 PHE A O 1
ATOM 711 N N . VAL A 1 88 ? -2.423 5.359 7.928 1.00 88.62 88 VAL A N 1
ATOM 712 C CA . VAL A 1 88 ? -2.479 5.421 9.395 1.00 88.62 88 VAL A CA 1
ATOM 713 C C . VAL A 1 88 ? -1.842 6.718 9.902 1.00 88.62 88 VAL A C 1
ATOM 715 O O . VAL A 1 88 ? -2.501 7.533 10.560 1.00 88.62 88 VAL A O 1
ATOM 718 N N . ASN A 1 89 ? -0.593 6.976 9.514 1.00 89.38 89 ASN A N 1
ATOM 719 C CA . ASN A 1 89 ? 0.238 8.027 10.104 1.00 89.38 89 ASN A CA 1
ATOM 720 C C . ASN A 1 89 ? 0.299 9.316 9.275 1.00 89.38 89 ASN A C 1
ATOM 722 O O . ASN A 1 89 ? 0.833 10.323 9.739 1.00 89.38 89 ASN A O 1
ATOM 726 N N . ARG A 1 90 ? -0.290 9.336 8.069 1.00 87.25 90 ARG A N 1
ATOM 727 C CA . ARG A 1 90 ? -0.308 10.506 7.165 1.00 87.25 90 ARG A CA 1
ATOM 728 C C . ARG A 1 90 ? 1.090 11.002 6.790 1.00 87.25 90 ARG A C 1
ATOM 730 O O . ARG A 1 90 ? 1.289 12.184 6.511 1.00 87.25 90 ARG A O 1
ATOM 737 N N . THR A 1 91 ? 2.051 10.088 6.722 1.00 87.25 91 THR A N 1
ATOM 738 C CA . THR A 1 91 ? 3.415 10.347 6.262 1.00 87.25 91 THR A CA 1
ATOM 739 C C . THR A 1 91 ? 3.445 10.533 4.746 1.00 87.25 91 THR A C 1
ATOM 741 O O . THR A 1 91 ? 3.572 9.592 3.969 1.00 87.25 91 THR A O 1
ATOM 744 N N . SER A 1 92 ? 3.302 11.785 4.307 1.00 81.50 92 SER A N 1
ATOM 745 C CA . SER A 1 92 ? 3.267 12.153 2.883 1.00 81.50 92 SER A CA 1
ATOM 746 C C . SER A 1 92 ? 4.646 12.218 2.218 1.00 81.50 92 SER A C 1
ATOM 748 O O . SER A 1 92 ? 4.747 12.114 0.998 1.00 81.50 92 SER A O 1
ATOM 750 N N . SER A 1 93 ? 5.718 12.387 2.997 1.00 92.25 93 SER A N 1
ATOM 751 C CA . SER A 1 93 ? 7.089 12.334 2.484 1.00 92.25 93 SER A CA 1
ATOM 752 C C . SER A 1 93 ? 7.498 10.885 2.252 1.00 92.25 93 SER A C 1
ATOM 754 O O . SER A 1 93 ? 7.546 10.112 3.206 1.00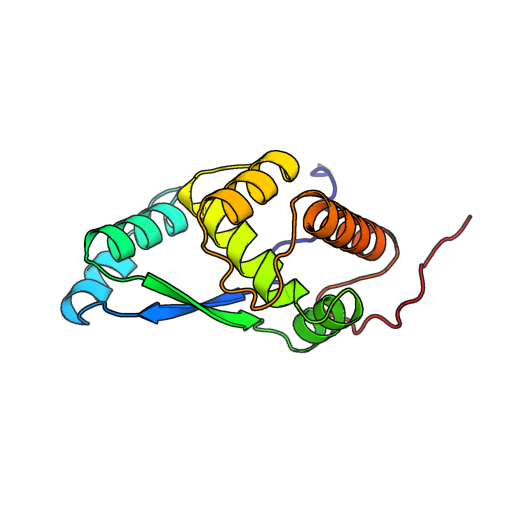 92.25 93 SER A O 1
ATOM 756 N N . ILE A 1 94 ? 7.861 10.540 1.012 1.00 90.69 94 ILE A N 1
ATOM 757 C CA . ILE A 1 94 ? 8.376 9.208 0.653 1.00 90.69 94 ILE A CA 1
ATOM 758 C C . ILE A 1 94 ? 9.559 8.831 1.550 1.00 90.69 94 ILE A C 1
ATOM 760 O O . ILE A 1 94 ? 9.592 7.732 2.093 1.00 90.69 94 ILE A O 1
ATOM 764 N N . LYS A 1 95 ? 10.492 9.767 1.771 1.00 90.44 95 LYS A N 1
ATOM 765 C CA . LYS A 1 95 ? 11.660 9.546 2.631 1.00 90.44 95 LYS A CA 1
ATOM 766 C C . LYS A 1 95 ? 11.239 9.175 4.054 1.00 90.44 95 LYS A C 1
ATOM 768 O O . LYS A 1 95 ? 11.712 8.175 4.581 1.00 90.44 95 LYS A O 1
ATOM 773 N N . LYS A 1 96 ? 10.334 9.961 4.651 1.00 91.25 96 LYS A N 1
ATOM 774 C CA . LYS A 1 96 ? 9.840 9.703 6.010 1.00 91.25 96 LYS A CA 1
ATOM 775 C C . LYS A 1 96 ? 9.081 8.378 6.074 1.00 91.25 96 LYS A C 1
ATOM 777 O O . LYS A 1 96 ? 9.318 7.594 6.975 1.00 91.25 96 LYS A O 1
ATOM 782 N N . ASN A 1 97 ? 8.223 8.104 5.097 1.00 92.19 97 ASN A N 1
ATOM 783 C CA . ASN A 1 97 ? 7.454 6.867 5.021 1.00 92.19 97 ASN A CA 1
ATOM 784 C C . ASN A 1 97 ? 8.373 5.627 5.006 1.00 92.19 97 ASN A C 1
ATOM 786 O O . ASN A 1 97 ? 8.177 4.720 5.806 1.00 92.19 97 ASN A O 1
ATOM 790 N N . ILE A 1 98 ? 9.445 5.638 4.201 1.00 90.50 98 ILE A N 1
ATOM 791 C CA . ILE A 1 98 ? 10.451 4.560 4.197 1.00 90.50 98 ILE A CA 1
ATOM 792 C C . ILE A 1 98 ? 11.119 4.415 5.578 1.00 90.50 98 ILE A C 1
ATOM 794 O O . ILE A 1 98 ? 11.284 3.295 6.058 1.00 90.50 98 ILE A O 1
ATOM 798 N N . GLN A 1 99 ? 11.476 5.524 6.242 1.00 89.88 99 GLN A N 1
ATOM 799 C CA . GLN A 1 99 ? 12.068 5.485 7.590 1.00 89.88 99 GLN A CA 1
ATOM 800 C C . GLN A 1 99 ? 11.132 4.830 8.614 1.00 89.88 99 GLN A C 1
ATOM 802 O O . GLN A 1 99 ? 11.585 3.999 9.401 1.00 89.88 99 GLN A O 1
ATOM 807 N N . GLU A 1 100 ? 9.841 5.166 8.593 1.00 89.12 100 GLU A N 1
ATOM 808 C CA . GLU A 1 100 ? 8.850 4.587 9.509 1.00 89.12 100 GLU A CA 1
ATOM 809 C C . GLU A 1 100 ? 8.613 3.098 9.222 1.00 89.12 100 GLU A C 1
ATOM 811 O O . GLU A 1 100 ? 8.602 2.284 10.147 1.00 89.12 100 GLU A O 1
ATOM 816 N N . VAL A 1 101 ? 8.512 2.709 7.94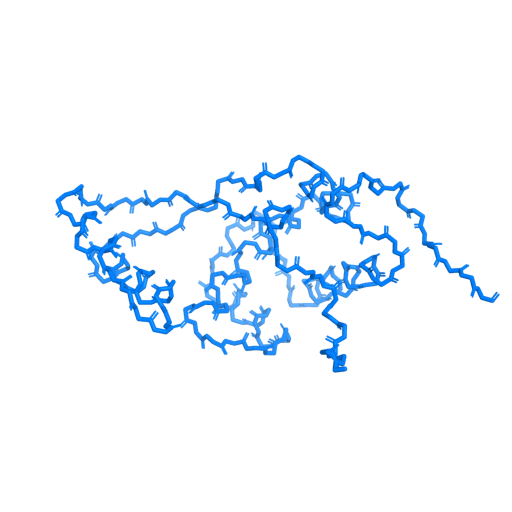3 1.00 87.12 101 VAL A N 1
ATOM 817 C CA . VAL A 1 101 ? 8.339 1.301 7.536 1.00 87.12 101 VAL A CA 1
ATOM 818 C C . VAL A 1 101 ? 9.475 0.414 8.065 1.00 87.12 101 VAL A C 1
ATOM 820 O O . VAL A 1 101 ? 9.220 -0.705 8.514 1.00 87.12 101 VAL A O 1
ATOM 823 N N . ILE A 1 102 ? 10.711 0.917 8.064 1.00 84.00 102 ILE A N 1
ATOM 824 C CA . ILE A 1 102 ? 11.882 0.209 8.606 1.00 84.00 102 ILE A CA 1
ATOM 825 C C . ILE A 1 102 ? 11.863 0.195 10.134 1.00 84.00 102 ILE A C 1
ATOM 827 O O . ILE A 1 102 ? 12.070 -0.849 10.753 1.00 84.00 102 ILE A O 1
ATOM 831 N N . SER A 1 103 ? 11.598 1.350 10.748 1.00 81.56 103 SER A N 1
ATOM 832 C CA . SER A 1 103 ? 11.656 1.524 12.206 1.00 81.56 103 SER A CA 1
ATOM 833 C C . SER A 1 103 ? 10.602 0.693 12.935 1.00 81.56 103 SER A C 1
ATOM 835 O O . SER A 1 103 ? 10.856 0.185 14.026 1.00 81.56 103 SER A O 1
ATOM 837 N N . ALA A 1 104 ? 9.435 0.492 12.322 1.00 70.19 104 ALA A N 1
ATOM 838 C CA . ALA A 1 104 ? 8.329 -0.241 12.922 1.00 70.19 104 ALA A CA 1
ATOM 839 C C . ALA A 1 104 ? 8.549 -1.767 13.023 1.00 70.19 104 ALA A C 1
ATOM 841 O O . ALA A 1 104 ? 7.651 -2.466 13.486 1.00 70.19 104 ALA A O 1
ATOM 842 N N . LYS A 1 105 ? 9.694 -2.314 12.570 1.00 58.41 105 LYS A N 1
ATOM 843 C CA . LYS A 1 105 ? 9.967 -3.770 12.470 1.00 58.41 105 LYS A CA 1
ATOM 844 C C . LYS A 1 105 ? 8.881 -4.571 11.717 1.00 58.41 105 LYS A C 1
ATOM 846 O O . LYS A 1 105 ? 8.867 -5.795 11.772 1.00 58.41 105 LYS A O 1
ATOM 851 N N . ASN A 1 106 ? 8.005 -3.902 10.957 1.00 52.91 106 ASN A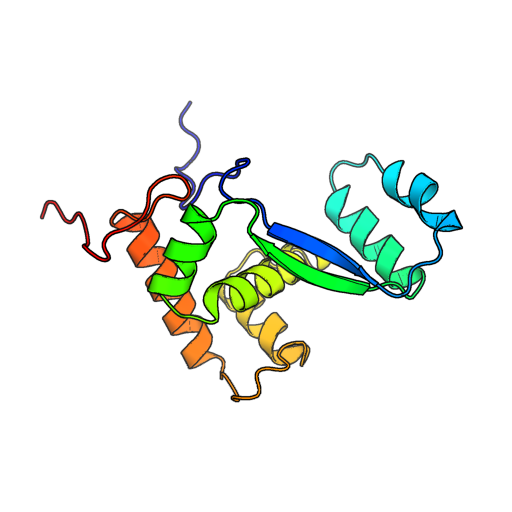 N 1
ATOM 852 C CA . ASN A 1 106 ? 6.928 -4.510 10.157 1.00 52.91 106 ASN A CA 1
ATOM 853 C C . ASN A 1 106 ? 7.445 -5.213 8.886 1.00 52.91 106 ASN A C 1
ATOM 855 O O . ASN A 1 106 ? 6.685 -5.800 8.110 1.00 52.91 106 ASN A O 1
ATOM 859 N N . LEU A 1 107 ? 8.752 -5.167 8.647 1.00 51.31 107 LEU A N 1
ATOM 860 C CA . LEU A 1 107 ? 9.431 -5.985 7.661 1.00 51.31 107 LEU A CA 1
ATOM 861 C C . LEU A 1 107 ? 9.940 -7.256 8.351 1.00 51.31 107 LEU A C 1
ATOM 863 O O . LEU A 1 107 ? 11.085 -7.327 8.774 1.00 51.31 107 LEU A O 1
ATOM 867 N N . ASN A 1 108 ? 9.109 -8.303 8.370 1.00 45.25 108 ASN A N 1
ATOM 868 C CA . ASN A 1 108 ? 9.618 -9.678 8.318 1.00 45.25 108 ASN A CA 1
ATOM 869 C C . ASN A 1 108 ? 10.185 -9.935 6.912 1.00 45.25 108 ASN A C 1
ATOM 871 O O . ASN A 1 108 ? 9.738 -10.820 6.186 1.00 45.25 108 ASN A O 1
ATOM 875 N N . THR A 1 109 ? 11.131 -9.115 6.467 1.00 46.12 109 THR A N 1
ATOM 876 C CA . THR A 1 109 ? 11.981 -9.513 5.361 1.00 46.12 109 THR A CA 1
ATOM 877 C C . THR A 1 109 ? 13.030 -10.401 5.999 1.00 46.12 109 THR A C 1
ATOM 879 O O . THR A 1 109 ? 13.845 -9.951 6.797 1.00 46.12 109 THR A O 1
ATOM 882 N N . ALA A 1 110 ? 13.016 -11.686 5.656 1.00 44.53 110 ALA A N 1
ATOM 883 C CA . ALA A 1 110 ? 14.094 -12.613 5.997 1.00 44.53 110 ALA A CA 1
ATOM 884 C C . ALA A 1 110 ? 15.488 -12.091 5.563 1.00 44.53 110 ALA A C 1
ATOM 886 O O . ALA A 1 110 ? 16.506 -12.615 5.998 1.00 44.53 110 ALA A O 1
ATOM 887 N N . ASN A 1 111 ? 15.522 -11.019 4.761 1.00 48.06 111 ASN A N 1
ATOM 888 C CA . ASN A 1 111 ? 16.689 -10.234 4.406 1.00 48.06 111 ASN A CA 1
ATOM 889 C C . ASN A 1 111 ? 16.545 -8.828 5.001 1.00 48.06 111 ASN A C 1
ATOM 891 O O . ASN A 1 111 ? 15.588 -8.121 4.699 1.00 48.06 111 ASN A O 1
ATOM 895 N N . SER A 1 112 ? 17.480 -8.416 5.844 1.00 55.16 112 SER A N 1
ATOM 896 C CA . SER A 1 112 ? 17.602 -7.070 6.406 1.00 55.16 112 SER A CA 1
ATOM 897 C C . SER A 1 112 ? 17.744 -6.008 5.303 1.00 55.16 112 SER A C 1
ATOM 899 O O . SER A 1 112 ? 18.859 -5.653 4.923 1.00 55.16 112 SER A O 1
ATOM 901 N N . GLU A 1 113 ? 16.637 -5.522 4.740 1.00 66.94 113 GLU A N 1
ATOM 902 C CA . GLU A 1 113 ? 16.669 -4.383 3.823 1.00 66.94 113 GLU A CA 1
ATOM 903 C C . GLU A 1 113 ? 16.864 -3.106 4.641 1.00 66.94 113 GLU A C 1
ATOM 905 O O . GLU A 1 113 ? 16.024 -2.736 5.463 1.00 66.94 113 GLU A O 1
ATOM 910 N N . ASP A 1 114 ? 18.006 -2.452 4.441 1.00 79.50 114 ASP A N 1
ATOM 911 C CA . ASP A 1 114 ? 18.298 -1.173 5.071 1.00 79.50 114 ASP A CA 1
ATOM 912 C C . ASP A 1 114 ? 17.586 -0.008 4.358 1.00 79.50 114 ASP A C 1
ATOM 914 O O . ASP A 1 114 ? 16.974 -0.140 3.291 1.00 79.50 114 ASP A O 1
ATOM 918 N N . PHE A 1 115 ? 17.669 1.171 4.975 1.00 83.31 115 PHE A N 1
ATOM 919 C CA . PHE A 1 115 ? 17.063 2.391 4.448 1.00 83.31 115 PHE A CA 1
ATOM 920 C C . PHE A 1 115 ? 17.542 2.735 3.040 1.00 83.31 115 PHE A C 1
ATOM 922 O O . PHE A 1 115 ? 16.741 3.149 2.202 1.00 83.31 115 PHE A O 1
ATOM 929 N N . GLN A 1 116 ? 18.827 2.528 2.767 1.00 87.75 116 GLN A N 1
ATOM 930 C CA . GLN A 1 116 ? 19.422 2.868 1.485 1.00 87.75 116 GLN A CA 1
ATOM 931 C C . GLN A 1 116 ? 18.894 1.961 0.366 1.00 87.75 116 GLN A C 1
ATOM 933 O O . GLN A 1 116 ? 18.548 2.451 -0.710 1.00 87.75 116 GLN A O 1
ATOM 938 N N . SER A 1 117 ? 18.782 0.658 0.625 1.00 88.62 117 SER A N 1
ATOM 939 C CA . SER A 1 117 ? 18.235 -0.328 -0.305 1.00 88.62 117 SER A CA 1
ATOM 940 C C . SER A 1 117 ? 16.792 0.007 -0.685 1.00 88.62 117 SER A C 1
ATOM 942 O O . SER A 1 117 ? 16.477 0.144 -1.872 1.00 88.62 117 SER A O 1
ATOM 944 N N . LEU A 1 118 ? 15.926 0.244 0.308 1.00 88.88 118 LEU A N 1
ATOM 945 C CA . LEU A 1 118 ? 14.531 0.621 0.067 1.00 88.88 118 LEU A CA 1
ATOM 946 C C . LEU A 1 118 ? 14.415 1.956 -0.674 1.00 88.88 118 LEU A C 1
ATOM 948 O O . LEU A 1 118 ? 13.626 2.078 -1.612 1.00 88.88 118 LEU A O 1
ATOM 952 N N . GLU A 1 119 ? 15.236 2.947 -0.321 1.00 91.44 119 GLU A N 1
ATOM 953 C CA . GLU A 1 119 ? 15.259 4.231 -1.021 1.00 91.44 119 GLU A CA 1
ATOM 954 C C . GLU A 1 119 ? 15.619 4.068 -2.508 1.00 91.44 119 GLU A C 1
ATOM 956 O O . GLU A 1 119 ? 14.962 4.657 -3.371 1.00 91.44 119 GLU A O 1
ATOM 961 N N . ILE A 1 120 ? 16.623 3.247 -2.833 1.00 93.38 120 ILE A N 1
ATOM 962 C CA . ILE A 1 120 ? 17.024 2.969 -4.220 1.00 93.38 120 ILE A CA 1
ATOM 963 C C . ILE A 1 120 ? 15.903 2.251 -4.981 1.00 93.38 120 ILE A C 1
ATOM 965 O O . ILE A 1 120 ? 15.587 2.642 -6.108 1.00 93.38 120 ILE A O 1
ATOM 969 N N . LYS A 1 121 ? 15.275 1.235 -4.379 1.00 93.69 121 LYS A N 1
ATOM 970 C CA . LYS A 1 121 ? 14.162 0.486 -4.987 1.00 93.69 121 LYS A CA 1
ATOM 971 C C . LYS A 1 121 ? 12.977 1.393 -5.317 1.00 93.69 121 LYS A C 1
ATOM 973 O O . LYS A 1 121 ? 12.473 1.365 -6.440 1.00 93.69 121 LYS A O 1
ATOM 978 N N . ILE A 1 122 ? 12.588 2.265 -4.387 1.00 94.38 122 ILE A N 1
ATOM 979 C CA . ILE A 1 122 ? 11.508 3.230 -4.619 1.00 94.38 122 ILE A CA 1
ATOM 980 C C . ILE A 1 122 ? 11.891 4.252 -5.691 1.00 94.38 122 ILE A C 1
ATOM 982 O O . ILE A 1 122 ? 11.076 4.545 -6.563 1.00 94.38 122 ILE A O 1
ATOM 986 N N . LYS A 1 123 ? 13.136 4.746 -5.714 1.00 93.62 123 LYS A N 1
ATOM 987 C CA . LYS A 1 123 ? 13.609 5.617 -6.804 1.00 93.62 123 LYS A CA 1
ATOM 988 C C . LYS A 1 123 ? 13.523 4.927 -8.168 1.00 93.62 123 LYS A C 1
ATOM 990 O O . LYS A 1 123 ? 13.051 5.548 -9.115 1.00 93.62 123 LYS A O 1
ATOM 995 N N . ARG A 1 124 ? 13.916 3.652 -8.272 1.00 94.62 124 ARG A N 1
ATOM 996 C CA . ARG A 1 124 ? 13.790 2.865 -9.514 1.00 94.62 124 ARG A CA 1
ATOM 997 C C . ARG A 1 124 ? 12.339 2.738 -9.964 1.00 94.62 124 ARG A C 1
ATOM 999 O O . ARG A 1 124 ? 12.063 2.959 -11.138 1.00 94.62 124 ARG A O 1
ATOM 1006 N N . LEU A 1 125 ? 11.415 2.466 -9.041 1.00 94.94 125 LEU A N 1
ATOM 1007 C CA . LEU A 1 125 ? 9.984 2.438 -9.348 1.00 94.94 125 LEU A CA 1
ATOM 1008 C C . LEU A 1 125 ? 9.496 3.791 -9.889 1.00 94.94 125 LEU A C 1
ATOM 1010 O O . LEU A 1 125 ? 8.807 3.832 -10.903 1.00 94.94 125 LEU A O 1
ATOM 1014 N N . LEU A 1 126 ? 9.875 4.901 -9.249 1.00 94.00 126 LEU A N 1
ATOM 1015 C CA . LEU A 1 126 ? 9.496 6.242 -9.705 1.00 94.00 126 LEU A CA 1
ATOM 1016 C C . LEU A 1 126 ? 10.040 6.555 -11.105 1.00 94.00 126 LEU A C 1
ATOM 1018 O O . LEU A 1 126 ? 9.319 7.121 -11.923 1.00 94.00 126 LEU A O 1
ATOM 1022 N N . VAL A 1 127 ? 11.283 6.161 -11.396 1.00 93.56 127 VAL A N 1
ATOM 1023 C CA . VAL A 1 127 ? 11.886 6.299 -12.731 1.00 93.56 127 VAL A CA 1
ATOM 1024 C C . VAL A 1 127 ? 11.140 5.451 -13.759 1.00 93.56 127 VAL A C 1
ATOM 1026 O O . VAL A 1 127 ? 10.812 5.955 -14.827 1.00 93.56 127 VAL A O 1
ATOM 1029 N N . ALA A 1 128 ? 10.807 4.201 -13.438 1.00 93.44 128 ALA A N 1
ATOM 1030 C CA . ALA A 1 128 ? 10.043 3.346 -14.339 1.00 93.44 128 ALA A CA 1
ATOM 1031 C C . ALA A 1 128 ? 8.657 3.931 -14.646 1.00 93.44 128 ALA A C 1
ATOM 1033 O O . ALA A 1 128 ? 8.261 3.985 -15.806 1.00 93.44 128 ALA A O 1
ATOM 1034 N N . ILE A 1 129 ? 7.952 4.439 -13.629 1.00 91.94 129 ILE A N 1
ATOM 1035 C CA . ILE A 1 129 ? 6.667 5.143 -13.776 1.00 91.94 129 ILE A CA 1
ATOM 1036 C C . ILE A 1 129 ? 6.800 6.353 -14.705 1.00 91.94 129 ILE A C 1
ATOM 1038 O O . ILE A 1 129 ? 5.979 6.536 -15.600 1.00 91.94 129 ILE A O 1
ATOM 1042 N N . LEU A 1 130 ? 7.860 7.148 -14.544 1.00 90.75 130 LEU A N 1
ATOM 1043 C CA . LEU A 1 130 ? 8.132 8.288 -15.422 1.00 90.75 130 LEU A CA 1
ATOM 1044 C C . LEU A 1 130 ? 8.442 7.873 -16.866 1.00 90.75 130 LEU A C 1
ATOM 1046 O O . LEU A 1 130 ? 8.166 8.639 -17.786 1.00 90.75 130 LEU A O 1
ATOM 1050 N N . LEU A 1 131 ? 9.014 6.685 -17.067 1.00 90.88 131 LEU A N 1
ATOM 1051 C CA . LEU A 1 131 ? 9.586 6.249 -18.340 1.00 90.88 131 LEU A CA 1
ATOM 1052 C C . LEU A 1 131 ? 8.845 5.069 -18.987 1.00 90.88 131 LEU A C 1
ATOM 1054 O O . LEU A 1 131 ? 9.415 4.395 -19.837 1.00 90.88 131 LEU A O 1
ATOM 1058 N N . GLY A 1 132 ? 7.574 4.829 -18.657 1.00 88.12 132 GLY A N 1
ATOM 1059 C CA . GLY A 1 132 ? 6.723 3.908 -19.429 1.00 88.12 132 GLY A CA 1
ATOM 1060 C C . GLY A 1 132 ? 6.104 2.737 -18.668 1.00 88.12 132 GLY A C 1
ATOM 1061 O O . GLY A 1 132 ? 5.437 1.912 -19.293 1.00 88.12 132 GLY A O 1
ATOM 1062 N N . PHE A 1 133 ? 6.258 2.668 -17.347 1.00 92.25 133 PHE A N 1
ATOM 1063 C CA . PHE A 1 133 ? 5.440 1.797 -16.506 1.00 92.25 133 PHE A CA 1
ATOM 1064 C C . PHE A 1 133 ? 4.018 2.368 -16.409 1.00 92.25 133 PHE A C 1
ATOM 1066 O O . PHE A 1 133 ? 3.815 3.497 -15.961 1.00 92.25 133 PHE A O 1
ATOM 1073 N N . PHE A 1 134 ? 3.020 1.547 -16.739 1.00 91.81 134 PHE A N 1
ATOM 1074 C CA . PHE A 1 134 ? 1.597 1.845 -16.550 1.00 91.81 134 PHE A CA 1
ATOM 1075 C C . PHE A 1 134 ? 0.923 0.688 -15.809 1.00 91.81 134 PHE A C 1
ATOM 1077 O O . PHE A 1 134 ? 1.273 -0.465 -16.022 1.00 91.81 134 PHE A O 1
ATOM 1084 N N . ALA A 1 135 ? -0.046 0.958 -14.934 1.00 92.00 135 ALA A N 1
ATOM 1085 C CA . ALA A 1 135 ? -0.652 -0.089 -14.100 1.00 92.00 135 ALA A CA 1
ATOM 1086 C C . ALA A 1 135 ? -1.481 -1.123 -14.895 1.00 92.00 135 ALA A C 1
ATOM 1088 O O . ALA A 1 135 ? -1.620 -2.276 -14.486 1.00 92.00 135 ALA A O 1
ATOM 1089 N N . ASP A 1 136 ? -2.047 -0.717 -16.029 1.00 92.12 136 ASP A N 1
ATOM 1090 C CA . ASP A 1 136 ? -2.981 -1.491 -16.854 1.00 92.12 136 ASP A CA 1
ATOM 1091 C C . ASP A 1 136 ? -2.336 -2.172 -18.066 1.00 92.12 136 ASP A C 1
ATOM 1093 O O . ASP A 1 136 ? -2.979 -2.978 -18.738 1.00 92.12 136 ASP A O 1
ATOM 1097 N N . LYS A 1 137 ? -1.055 -1.904 -18.324 1.00 93.56 137 LYS A N 1
ATOM 1098 C CA . LYS A 1 137 ? -0.295 -2.491 -19.426 1.00 93.56 137 LYS A CA 1
ATOM 1099 C C . LYS A 1 137 ? 0.944 -3.181 -18.882 1.00 93.56 137 LYS A C 1
ATOM 1101 O O . LYS A 1 137 ? 1.684 -2.587 -18.105 1.00 93.56 137 LYS A O 1
ATOM 1106 N N . LYS A 1 138 ? 1.203 -4.420 -19.313 1.00 94.81 138 LYS A N 1
ATOM 1107 C CA . LYS A 1 138 ? 2.475 -5.086 -18.997 1.00 94.81 138 LYS A CA 1
ATOM 1108 C C . LYS A 1 138 ? 3.637 -4.235 -19.510 1.00 94.81 138 LYS A C 1
ATOM 1110 O O . LYS A 1 138 ? 3.654 -3.860 -20.682 1.00 94.81 138 LYS A O 1
ATOM 1115 N N . TRP A 1 139 ? 4.566 -3.926 -18.620 1.00 94.81 139 TRP A N 1
ATOM 1116 C CA . TRP A 1 139 ? 5.783 -3.196 -18.924 1.00 94.81 139 TRP A CA 1
ATOM 1117 C C . TRP A 1 139 ? 6.848 -4.182 -19.404 1.00 94.81 139 TRP A C 1
ATOM 1119 O O . TRP A 1 139 ? 6.988 -5.272 -18.858 1.00 94.81 139 TRP A O 1
ATOM 1129 N N . ASP A 1 140 ? 7.569 -3.813 -20.453 1.00 91.81 140 ASP A N 1
ATOM 1130 C CA . ASP A 1 140 ? 8.596 -4.636 -21.099 1.00 91.81 140 ASP A CA 1
ATOM 1131 C C . ASP A 1 140 ? 10.004 -4.375 -20.539 1.00 91.81 140 ASP A C 1
ATOM 1133 O O . ASP A 1 140 ? 10.985 -4.898 -21.065 1.00 91.81 140 ASP A O 1
ATOM 1137 N N . GLY A 1 141 ? 10.113 -3.542 -19.499 1.00 88.38 141 GLY A N 1
ATOM 1138 C CA . GLY A 1 141 ? 11.378 -3.145 -18.885 1.00 88.38 141 GLY A CA 1
ATOM 1139 C C . GLY A 1 141 ? 12.125 -2.034 -19.628 1.00 88.38 141 GLY A C 1
ATOM 1140 O O . GLY A 1 141 ? 13.151 -1.570 -19.134 1.00 88.38 141 GLY A O 1
ATOM 1141 N N . HIS A 1 142 ? 11.631 -1.580 -20.784 1.00 89.19 142 HIS A N 1
ATOM 1142 C CA . HIS A 1 142 ? 12.291 -0.546 -21.570 1.00 89.19 142 HIS A CA 1
ATOM 1143 C C . HIS A 1 142 ? 11.805 0.844 -21.161 1.00 89.19 142 HIS A C 1
ATOM 1145 O O . HIS A 1 142 ? 10.617 1.088 -20.926 1.00 89.19 142 HIS A O 1
ATOM 1151 N N . TYR A 1 143 ? 12.751 1.778 -21.081 1.00 88.06 143 TYR A N 1
ATOM 1152 C CA . TYR A 1 143 ? 12.451 3.179 -20.835 1.00 88.06 143 TYR A CA 1
ATOM 1153 C C . TYR A 1 143 ? 12.082 3.872 -22.143 1.00 88.06 143 TYR A C 1
ATOM 1155 O O . TYR A 1 143 ? 12.894 3.979 -23.060 1.00 88.06 143 TYR A O 1
ATOM 1163 N N . ASN A 1 144 ? 10.869 4.409 -22.197 1.00 76.75 144 ASN A N 1
ATOM 1164 C CA . ASN A 1 144 ? 10.409 5.300 -23.250 1.00 76.75 144 ASN A CA 1
ATOM 1165 C C . ASN A 1 144 ? 11.033 6.689 -23.060 1.00 76.75 144 ASN A C 1
ATOM 1167 O O . ASN A 1 144 ? 10.360 7.648 -22.688 1.00 76.75 144 ASN A O 1
ATOM 1171 N N . ALA A 1 145 ? 12.336 6.794 -23.309 1.00 73.19 145 ALA A N 1
ATOM 1172 C CA . ALA A 1 145 ? 13.030 8.067 -23.412 1.00 73.19 145 ALA A CA 1
ATOM 1173 C C . ALA A 1 145 ? 13.044 8.505 -24.882 1.00 73.19 145 ALA A C 1
ATOM 1175 O O . ALA A 1 145 ? 13.744 7.925 -25.708 1.00 73.19 145 ALA A O 1
ATOM 1176 N N . LYS A 1 146 ? 12.262 9.535 -25.218 1.00 57.31 146 LYS A N 1
ATOM 1177 C CA . LYS A 1 146 ? 12.466 10.309 -26.450 1.00 57.31 146 LYS A CA 1
ATOM 1178 C C . LYS A 1 146 ? 13.374 11.481 -26.086 1.00 57.31 146 LYS A C 1
ATOM 1180 O O . LYS A 1 146 ? 12.869 12.545 -25.735 1.00 57.31 146 LYS A O 1
ATOM 1185 N N . GLY A 1 147 ? 14.675 11.199 -26.003 1.00 49.03 147 GLY A N 1
ATOM 1186 C CA . GLY A 1 147 ? 15.714 12.221 -25.846 1.00 49.03 147 GLY A CA 1
ATOM 1187 C C . GLY A 1 147 ? 15.866 13.056 -27.105 1.00 49.03 147 GLY A C 1
ATOM 1188 O O . GLY A 1 147 ? 15.583 12.509 -28.196 1.00 49.03 147 GLY A O 1
#

Foldseek 3Di:
DDDDDDLADDDLLADWDKDKPPADPVCVVVLVPQDDPLSVQSSQVVSVVRVIHIDTDGRSDPQLQQQLVVLPVCSSVLVVQLVNQCSHVVPPDPLVSLVCSLVVVVPPPVDNQDSVNSVVSVVSVSQCSVFDDYSHDRDPPDGNDPD

pLDDT: mean 87.12, std 15.29, range [33.81, 98.19]

Sequence (147 aa):
MGSKPTLLNASGNTNFIFKVKNLPSKYLDEINAINTRTKLKDRIEKIYKLGGGLEFFKIERDTMRYNLELIDSNMPEIISKMLIEFFVNRTSSIKKNIQEVISAKNLNTANSEDFQSLEIKIKRLLVAILLGFFADKKWDGHYNAKG

Secondary structure (DSSP, 8-state):
--PPPPSS--SGGG-EEEEEES--GGGHHHHHT--STTHHHHHHHHHHHTT-EEEEEEES-HHHHHHHHHH-TTHHHHHHHHHHHHHHH----HHHHHHHHHHTT----SS---HHHHHHHHHHHHHHHHTT-BTTB---S------